Protein AF-A0A536EAY5-F1 (afdb_monomer_lite)

Foldseek 3Di:
DVVVVVVVPVVVVPPPDPPPDPPPPPPQPPPDQGQDKDWDWDQAQVFIKIWIWTADSVRDTDTDDIGTQRWHHFFAPPDDPDRTDTDPSHDDDD

Structure (mmCIF, N/CA/C/O backbone):
data_AF-A0A536EAY5-F1
#
_entry.id   AF-A0A536EAY5-F1
#
loop_
_atom_site.group_PDB
_atom_site.id
_atom_site.type_symbol
_atom_site.label_atom_id
_atom_site.label_alt_id
_atom_site.label_comp_id
_atom_site.label_asym_id
_atom_site.label_entity_id
_atom_site.label_seq_id
_atom_site.pdbx_PDB_ins_code
_atom_site.Cartn_x
_atom_site.Cartn_y
_atom_site.Cartn_z
_atom_site.occupancy
_atom_site.B_iso_or_equiv
_atom_site.auth_seq_id
_atom_site.auth_comp_id
_atom_site.auth_asym_id
_atom_site.auth_atom_id
_atom_site.pdbx_PDB_model_num
ATOM 1 N N . MET A 1 1 ? -40.839 -45.332 -26.382 1.00 50.22 1 MET A N 1
ATOM 2 C CA . MET A 1 1 ? -39.401 -45.471 -26.730 1.00 50.22 1 MET A CA 1
ATOM 3 C C . MET A 1 1 ? -38.710 -44.165 -27.152 1.00 50.22 1 MET A C 1
ATOM 5 O O . MET A 1 1 ? -37.567 -43.987 -26.773 1.00 50.22 1 MET A O 1
ATOM 9 N N . ARG A 1 2 ? -39.361 -43.204 -27.835 1.00 42.94 2 ARG A N 1
ATOM 10 C CA . ARG A 1 2 ? -38.760 -41.876 -28.150 1.00 42.94 2 ARG A CA 1
ATOM 11 C C . ARG A 1 2 ? -38.731 -40.861 -26.992 1.00 42.94 2 ARG A C 1
ATOM 13 O O . ARG A 1 2 ? -38.028 -39.864 -27.084 1.00 42.94 2 ARG A O 1
ATOM 20 N N . TYR A 1 3 ? -39.454 -41.123 -25.902 1.00 41.94 3 TYR A N 1
ATOM 21 C CA . TYR A 1 3 ? -39.478 -40.265 -24.707 1.00 41.94 3 TYR A CA 1
ATOM 22 C C . TYR A 1 3 ? -38.342 -40.548 -23.710 1.00 41.94 3 TYR A C 1
ATOM 24 O O . TYR A 1 3 ? -38.036 -39.695 -22.889 1.00 41.94 3 TYR A O 1
ATOM 32 N N . LEU A 1 4 ? -37.677 -41.706 -23.813 1.00 48.69 4 LEU A N 1
ATOM 33 C CA . LEU A 1 4 ? -36.606 -42.113 -22.892 1.00 48.69 4 LEU A CA 1
ATOM 34 C C . LEU A 1 4 ? -35.224 -41.559 -23.284 1.00 48.69 4 LEU A C 1
ATOM 36 O O . LEU A 1 4 ? -34.337 -41.514 -22.448 1.00 48.69 4 LEU A O 1
ATOM 40 N N . ILE A 1 5 ? -35.052 -41.085 -24.525 1.00 50.94 5 ILE A N 1
ATOM 41 C CA . ILE A 1 5 ? -33.790 -40.490 -25.012 1.00 50.94 5 ILE A CA 1
ATOM 42 C C . ILE A 1 5 ? -33.733 -38.976 -24.731 1.00 50.94 5 ILE A C 1
ATOM 44 O O . ILE A 1 5 ? -32.657 -38.398 -24.631 1.00 50.94 5 ILE A O 1
ATOM 48 N N . ARG A 1 6 ? -34.885 -38.313 -24.550 1.00 42.19 6 ARG A N 1
ATOM 49 C CA . ARG A 1 6 ? -34.938 -36.878 -24.204 1.00 42.19 6 ARG A CA 1
ATOM 50 C C . ARG A 1 6 ? -34.779 -36.611 -22.707 1.00 42.19 6 ARG A C 1
ATOM 52 O O . ARG A 1 6 ? -34.455 -35.492 -22.329 1.00 42.19 6 ARG A O 1
ATOM 59 N N . LEU A 1 7 ? -34.974 -37.632 -21.871 1.00 43.03 7 LEU A N 1
ATOM 60 C CA . LEU A 1 7 ? -34.808 -37.524 -20.422 1.00 43.03 7 LEU A CA 1
ATOM 61 C C . LEU A 1 7 ? -33.324 -37.499 -20.009 1.00 43.03 7 LEU A C 1
ATOM 63 O O . LEU A 1 7 ? -32.980 -36.905 -18.994 1.00 43.03 7 LEU A O 1
ATOM 67 N N . SER A 1 8 ? -32.436 -38.069 -20.831 1.00 43.41 8 SER A N 1
ATOM 68 C CA . SER A 1 8 ? -30.985 -38.106 -20.590 1.00 43.41 8 SER A CA 1
ATOM 69 C C . SER A 1 8 ? -30.280 -36.769 -20.846 1.00 43.41 8 SER A C 1
ATOM 71 O O . SER A 1 8 ? -29.140 -36.597 -20.433 1.00 43.41 8 SER A O 1
ATOM 73 N N . ALA A 1 9 ? -30.934 -35.825 -21.531 1.00 44.06 9 ALA A N 1
ATOM 74 C CA . ALA A 1 9 ? -30.322 -34.557 -21.934 1.00 44.06 9 ALA A CA 1
ATOM 75 C C . ALA A 1 9 ? -30.634 -33.382 -20.991 1.00 44.06 9 ALA A C 1
ATOM 77 O O . ALA A 1 9 ? -29.994 -32.344 -21.100 1.00 44.06 9 ALA A O 1
ATOM 78 N N . VAL A 1 10 ? -31.584 -33.521 -20.058 1.00 45.12 10 VAL A N 1
ATOM 79 C CA . VAL A 1 10 ? -31.964 -32.409 -19.158 1.00 45.12 10 VAL A CA 1
ATOM 80 C C . VAL A 1 10 ? -31.345 -32.551 -17.763 1.00 45.12 10 VAL A C 1
ATOM 82 O O . VAL A 1 10 ? -31.091 -31.550 -17.102 1.00 45.12 10 VAL A O 1
ATOM 85 N N . VAL A 1 11 ? -30.968 -33.764 -17.343 1.00 45.75 11 VAL A N 1
ATOM 86 C CA . VAL A 1 11 ? -30.191 -33.962 -16.101 1.00 45.75 11 VAL A CA 1
ATOM 87 C C . VAL A 1 11 ? -28.750 -33.434 -16.241 1.00 45.75 11 VAL A C 1
ATOM 89 O O . VAL A 1 11 ? -28.123 -33.076 -15.251 1.00 45.75 11 VAL A O 1
ATOM 92 N N . ALA A 1 12 ? -28.251 -33.268 -17.470 1.00 44.62 12 ALA A N 1
ATOM 93 C CA . ALA A 1 12 ? -26.946 -32.666 -17.752 1.00 44.62 12 ALA A CA 1
ATOM 94 C C . ALA A 1 12 ? -26.948 -31.119 -17.785 1.00 44.62 12 ALA A C 1
ATOM 96 O O . ALA A 1 12 ? -25.922 -30.525 -18.097 1.00 44.62 12 ALA A O 1
ATOM 97 N N . ALA A 1 13 ? -28.070 -30.460 -17.467 1.00 44.69 13 ALA A N 1
ATOM 98 C CA . ALA A 1 13 ? -28.165 -28.995 -17.396 1.00 44.69 13 ALA A CA 1
ATOM 99 C C . ALA A 1 13 ? -28.151 -28.442 -15.953 1.00 44.69 13 ALA A C 1
ATOM 101 O O . ALA A 1 13 ? -28.229 -27.235 -15.754 1.00 44.69 13 ALA A O 1
ATOM 102 N N . MET A 1 14 ? -28.032 -29.310 -14.941 1.00 48.03 14 MET A N 1
ATOM 103 C CA . MET A 1 14 ? -28.106 -28.946 -13.515 1.00 48.03 14 MET A CA 1
ATOM 104 C C . MET A 1 14 ? -26.739 -28.887 -12.808 1.00 48.03 14 MET A C 1
ATOM 106 O O . MET A 1 14 ? -26.688 -28.883 -11.582 1.00 48.03 14 MET A O 1
ATOM 110 N N . ALA A 1 15 ? -25.629 -28.855 -13.553 1.00 47.94 15 ALA A N 1
ATOM 111 C CA . ALA A 1 15 ? -24.275 -28.880 -12.979 1.00 47.94 15 ALA A CA 1
ATOM 112 C C . ALA A 1 15 ? -23.428 -27.627 -13.270 1.00 47.94 15 ALA A C 1
ATOM 114 O O . ALA A 1 15 ? -22.301 -27.526 -12.796 1.00 47.94 15 ALA A O 1
ATOM 115 N N . THR A 1 16 ? -23.944 -26.648 -14.014 1.00 49.38 16 THR A N 1
ATOM 116 C CA . THR A 1 16 ? -23.171 -25.473 -14.448 1.00 49.38 16 THR A CA 1
ATOM 117 C C . THR A 1 16 ? -23.872 -24.177 -14.069 1.00 49.38 16 THR A C 1
ATOM 119 O O . THR A 1 16 ? -24.514 -23.565 -14.912 1.00 49.38 16 THR A O 1
ATOM 122 N N . ALA A 1 17 ? -23.776 -23.790 -12.797 1.00 46.03 17 ALA A N 1
ATOM 123 C CA . ALA A 1 17 ? -23.696 -22.391 -12.342 1.00 46.03 17 ALA A CA 1
ATOM 124 C C . ALA A 1 17 ? -23.748 -22.323 -10.806 1.00 46.03 17 ALA A C 1
ATOM 126 O O . ALA A 1 17 ? -24.494 -21.543 -10.226 1.00 46.03 17 ALA A O 1
ATOM 127 N N . LEU A 1 18 ? -22.925 -23.126 -10.128 1.00 45.12 18 LEU A N 1
ATOM 128 C CA . LEU A 1 18 ? -22.574 -22.874 -8.726 1.00 45.12 18 LEU A CA 1
ATOM 129 C C . LEU A 1 18 ? -21.351 -21.931 -8.625 1.00 45.12 18 LEU A C 1
ATOM 131 O O . LEU A 1 18 ? -20.572 -22.018 -7.688 1.00 45.12 18 LEU A O 1
ATOM 135 N N . LEU A 1 19 ? -21.158 -21.060 -9.625 1.00 46.94 19 LEU A N 1
ATOM 136 C CA . LEU A 1 19 ? -20.011 -20.148 -9.769 1.00 46.94 19 LEU A CA 1
ATOM 137 C C . LEU A 1 19 ? -20.402 -18.676 -9.548 1.00 46.94 19 LEU A C 1
ATOM 139 O O . LEU A 1 19 ? -19.773 -17.768 -10.079 1.00 46.94 19 LEU A O 1
ATOM 143 N N . GLY A 1 20 ? -21.458 -18.424 -8.778 1.00 41.25 20 GLY A N 1
ATOM 144 C CA . GLY A 1 20 ? -21.685 -17.114 -8.179 1.00 41.25 20 GLY A CA 1
ATOM 145 C C . GLY A 1 20 ? -21.042 -17.129 -6.805 1.00 41.25 20 GLY A C 1
ATOM 146 O O . GLY A 1 20 ? -21.669 -17.604 -5.862 1.00 41.25 20 GLY A O 1
ATOM 147 N N . ALA A 1 21 ? -19.782 -16.698 -6.715 1.00 47.50 21 ALA A N 1
ATOM 148 C CA . ALA A 1 21 ? -19.069 -16.534 -5.454 1.00 47.50 21 ALA A CA 1
ATOM 149 C C . ALA A 1 21 ? -19.990 -15.893 -4.402 1.00 47.50 21 ALA A C 1
ATOM 151 O O . ALA A 1 21 ? -20.723 -14.956 -4.746 1.00 47.50 21 ALA A O 1
ATOM 152 N N . PRO A 1 22 ? -19.965 -16.324 -3.127 1.00 43.94 22 PRO A N 1
ATOM 153 C CA . PRO A 1 22 ? -20.473 -15.449 -2.096 1.00 43.94 22 PRO A CA 1
ATOM 154 C C . PRO A 1 22 ? -19.595 -14.201 -2.176 1.00 43.94 22 PRO A C 1
ATOM 156 O O . PRO A 1 22 ? -18.414 -14.236 -1.832 1.00 43.94 22 PRO A O 1
ATOM 159 N N . ALA A 1 23 ? -20.151 -13.096 -2.673 1.00 51.47 23 ALA A N 1
ATOM 160 C CA . ALA A 1 23 ? -19.695 -11.797 -2.233 1.00 51.47 23 ALA A CA 1
ATOM 161 C C . ALA A 1 23 ? -19.838 -11.867 -0.715 1.00 51.47 23 ALA A C 1
ATOM 163 O O . ALA A 1 23 ? -20.950 -11.809 -0.190 1.00 51.47 23 ALA A O 1
ATOM 164 N N . VAL A 1 24 ? -18.734 -12.159 -0.025 1.00 49.19 24 VAL A N 1
ATOM 165 C CA . VAL A 1 24 ? -18.653 -12.027 1.419 1.00 49.19 24 VAL A CA 1
ATOM 166 C C . VAL A 1 24 ? -18.963 -10.561 1.639 1.00 49.19 24 VAL A C 1
ATOM 168 O O . VAL A 1 24 ? -18.130 -9.695 1.380 1.00 49.19 24 VAL A O 1
ATOM 171 N N . LEU A 1 25 ? -20.217 -10.280 1.983 1.00 47.59 25 LEU A N 1
ATOM 172 C CA . LEU A 1 25 ? -20.623 -8.981 2.463 1.00 47.59 25 LEU A CA 1
ATOM 173 C C . LEU A 1 25 ? -19.758 -8.768 3.699 1.00 47.59 25 LEU A C 1
ATOM 175 O O . LEU A 1 25 ? -19.976 -9.396 4.737 1.00 47.59 25 LEU A O 1
ATOM 179 N N . ALA A 1 26 ? -18.706 -7.968 3.550 1.00 49.72 26 ALA A N 1
ATOM 180 C CA . ALA A 1 26 ? -18.017 -7.397 4.681 1.00 49.72 26 ALA A CA 1
ATOM 181 C C . ALA A 1 26 ? -19.070 -6.535 5.375 1.00 49.72 26 ALA A C 1
ATOM 183 O O . ALA A 1 26 ? -19.362 -5.426 4.936 1.00 49.72 26 ALA A O 1
ATOM 184 N N . ASN A 1 27 ? -19.730 -7.105 6.382 1.00 48.78 27 ASN A N 1
ATOM 185 C CA . ASN A 1 27 ? -20.591 -6.347 7.267 1.00 48.78 27 ASN A CA 1
ATOM 186 C C . ASN A 1 27 ? -19.649 -5.396 8.004 1.00 48.78 27 ASN A C 1
ATOM 188 O O . ASN A 1 27 ? -18.928 -5.816 8.908 1.00 48.78 27 ASN A O 1
ATOM 192 N N . ALA A 1 28 ? -19.575 -4.148 7.544 1.00 52.19 28 ALA A N 1
ATOM 193 C CA . ALA A 1 28 ? -19.052 -3.083 8.369 1.00 52.19 28 ALA A CA 1
ATOM 194 C C . ALA A 1 28 ? -20.050 -2.957 9.519 1.00 52.19 28 ALA A C 1
ATOM 196 O O . ALA A 1 28 ? -21.202 -2.595 9.303 1.00 52.19 28 ALA A O 1
ATOM 197 N N . ASP A 1 29 ? -19.639 -3.378 10.709 1.00 51.91 29 ASP A N 1
ATOM 198 C CA . ASP A 1 29 ? -20.387 -3.098 11.921 1.00 51.91 29 ASP A CA 1
ATOM 199 C C . ASP A 1 29 ? -20.429 -1.573 12.060 1.00 51.91 29 ASP A C 1
ATOM 201 O O . ASP A 1 29 ? -19.417 -0.937 12.357 1.00 51.91 29 ASP A O 1
ATOM 205 N N . GLU A 1 30 ? -21.578 -0.966 11.765 1.00 56.25 30 GLU A N 1
ATOM 206 C CA . GLU A 1 30 ? -21.868 0.438 12.065 1.00 56.25 30 GLU A CA 1
ATOM 207 C C . GLU A 1 30 ? -22.131 0.567 13.573 1.00 56.25 30 GLU A C 1
ATOM 209 O O . GLU A 1 30 ? -23.197 0.979 14.029 1.00 56.25 30 GLU A O 1
ATOM 214 N N . GLY A 1 31 ? -21.139 0.146 14.358 1.00 50.28 31 GLY A N 1
ATOM 215 C CA . GLY A 1 31 ? -21.045 0.395 15.782 1.00 50.28 31 GLY A CA 1
ATOM 216 C C . GLY A 1 31 ? -20.663 1.854 16.019 1.00 50.28 31 GLY A C 1
ATOM 217 O O . GLY A 1 31 ? -19.820 2.416 15.317 1.00 50.28 31 GLY A O 1
ATOM 218 N N . ASP A 1 32 ? -21.325 2.458 17.001 1.00 55.75 32 ASP A N 1
ATOM 219 C CA . ASP A 1 32 ? -21.095 3.798 17.545 1.00 55.75 32 ASP A CA 1
ATOM 220 C C . ASP A 1 32 ? -19.595 4.178 17.526 1.00 55.75 32 ASP A C 1
ATOM 222 O O . ASP A 1 32 ? -18.785 3.563 18.212 1.00 55.75 32 ASP A O 1
ATOM 226 N N . GLY A 1 33 ? -19.198 5.132 16.672 1.00 55.12 33 GLY A N 1
ATOM 227 C CA . GLY A 1 33 ? -17.813 5.634 16.592 1.00 55.12 33 GLY A CA 1
ATOM 228 C C . GLY A 1 33 ? -16.816 4.864 15.706 1.00 55.12 33 GLY A C 1
ATOM 229 O O . GLY A 1 33 ? -15.652 5.249 15.670 1.00 55.12 33 GLY A O 1
ATOM 230 N N . GLY A 1 34 ? -17.259 3.839 14.967 1.00 55.41 34 GLY A N 1
ATOM 231 C CA . GLY A 1 34 ? -16.657 3.304 13.735 1.00 55.41 34 GLY A CA 1
ATOM 232 C C . GLY A 1 34 ? -15.147 3.029 13.736 1.00 55.41 34 GLY A C 1
ATOM 233 O O . GLY A 1 34 ? -14.360 3.836 13.250 1.00 55.41 34 GLY A O 1
ATOM 234 N N . HIS A 1 35 ? -14.730 1.831 14.146 1.00 66.19 35 HIS A N 1
ATOM 235 C CA . HIS A 1 35 ? -13.390 1.318 13.842 1.00 66.19 35 HIS A CA 1
ATOM 236 C C . HIS A 1 35 ? -13.170 1.259 12.316 1.00 66.19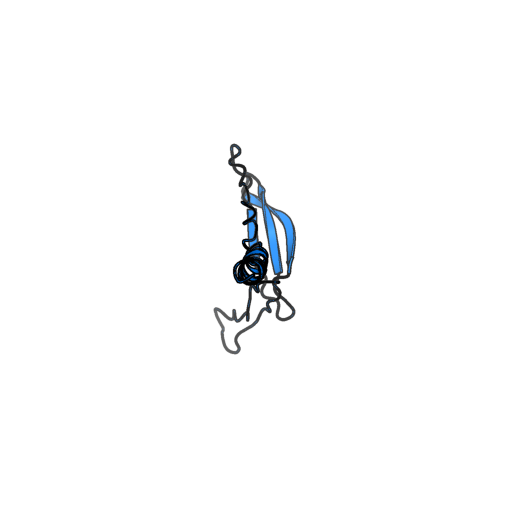 35 HIS A C 1
ATOM 238 O O . HIS A 1 35 ? -13.573 0.306 11.648 1.00 66.19 35 HIS A O 1
ATOM 244 N N . HIS A 1 36 ? -12.545 2.286 11.737 1.00 82.75 36 HIS A N 1
ATOM 245 C CA . HIS A 1 36 ? -12.303 2.359 10.297 1.00 82.75 36 HIS A CA 1
ATOM 246 C C . HIS A 1 36 ? -11.071 1.536 9.910 1.00 82.75 36 HIS A C 1
ATOM 248 O O . HIS A 1 36 ? -10.005 1.675 10.506 1.00 82.75 36 HIS A O 1
ATOM 254 N N . ALA A 1 37 ? -11.183 0.694 8.885 1.00 90.75 37 ALA A N 1
ATOM 255 C CA . ALA A 1 37 ? -10.022 0.025 8.309 1.00 90.75 37 ALA A CA 1
ATOM 256 C C . ALA A 1 37 ? -9.336 0.930 7.272 1.00 90.75 37 ALA A C 1
ATOM 258 O O . ALA A 1 37 ? -9.994 1.522 6.417 1.00 90.75 37 ALA A O 1
ATOM 259 N N . VAL A 1 38 ? -8.007 1.000 7.318 1.00 94.44 38 VAL A N 1
ATOM 260 C CA . VAL A 1 38 ? -7.168 1.683 6.327 1.00 94.44 38 VAL A CA 1
ATOM 261 C C . VAL A 1 38 ? -6.331 0.647 5.592 1.00 94.44 38 VAL A C 1
ATOM 263 O O . VAL A 1 38 ? -5.641 -0.164 6.207 1.00 94.44 38 VAL A O 1
ATOM 266 N N . PHE A 1 39 ? -6.373 0.701 4.264 1.00 95.94 39 PHE A N 1
ATOM 267 C CA . PHE A 1 39 ? -5.648 -0.203 3.379 1.00 95.94 39 PHE A CA 1
ATOM 268 C C . PHE A 1 39 ? -4.580 0.590 2.627 1.00 95.94 39 PHE A C 1
ATOM 270 O O . PHE A 1 39 ? -4.899 1.544 1.918 1.00 95.94 39 PHE A O 1
ATOM 277 N N . VAL A 1 40 ? -3.314 0.207 2.783 1.00 96.25 40 VAL A N 1
ATOM 278 C CA . VAL A 1 40 ? -2.171 0.871 2.146 1.00 96.25 40 VAL A CA 1
ATOM 279 C C . VAL A 1 40 ? -1.471 -0.114 1.228 1.00 96.25 40 VAL A C 1
ATOM 281 O O . VAL A 1 40 ? -0.995 -1.157 1.667 1.00 96.25 40 VAL A O 1
ATOM 284 N N . GLN A 1 41 ? -1.383 0.228 -0.052 1.00 96.19 41 GLN A N 1
ATOM 285 C CA . GLN A 1 41 ? -0.672 -0.578 -1.031 1.00 96.19 41 GLN A CA 1
ATOM 286 C C . GLN A 1 41 ? 0.806 -0.188 -1.100 1.00 96.19 41 GLN A C 1
ATOM 288 O O . GLN A 1 41 ? 1.139 0.992 -1.214 1.00 96.19 41 GLN A O 1
ATOM 293 N N . THR A 1 42 ? 1.695 -1.179 -1.055 1.00 95.50 42 THR A N 1
ATOM 294 C CA . THR A 1 42 ? 3.132 -0.962 -1.250 1.00 95.50 42 THR A CA 1
ATOM 295 C C . THR A 1 42 ? 3.481 -0.797 -2.732 1.00 95.50 42 THR A C 1
ATOM 297 O O . THR A 1 42 ? 2.715 -1.175 -3.618 1.00 95.50 42 THR A O 1
ATOM 300 N N . ASN A 1 43 ? 4.659 -0.225 -2.992 1.00 95.00 43 ASN A N 1
ATOM 301 C CA . ASN A 1 43 ? 5.290 -0.170 -4.310 1.00 95.00 43 ASN A CA 1
ATOM 302 C C . ASN A 1 43 ? 6.661 -0.865 -4.241 1.00 95.00 43 ASN A C 1
ATOM 304 O O . ASN A 1 43 ? 7.698 -0.203 -4.184 1.00 95.00 43 ASN A O 1
ATOM 308 N N . ASP A 1 44 ? 6.663 -2.195 -4.182 1.00 94.50 44 ASP A N 1
ATOM 309 C CA . ASP A 1 44 ? 7.872 -3.021 -4.111 1.00 94.50 44 ASP A CA 1
ATOM 310 C C . ASP A 1 44 ? 8.101 -3.743 -5.453 1.00 94.50 44 ASP A C 1
ATOM 312 O O . ASP A 1 44 ? 7.267 -4.564 -5.849 1.00 94.50 44 ASP A O 1
ATOM 316 N N . PRO A 1 45 ? 9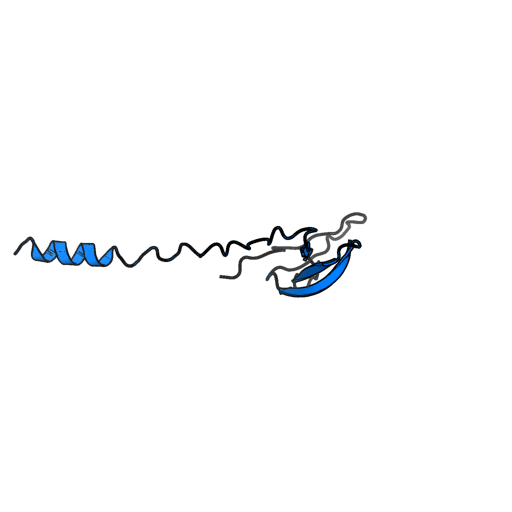.226 -3.496 -6.156 1.00 93.81 45 PRO A N 1
ATOM 317 C CA . PRO A 1 45 ? 9.567 -4.185 -7.405 1.00 93.81 45 PRO A CA 1
ATOM 318 C C . PRO A 1 45 ? 9.531 -5.719 -7.337 1.00 93.81 45 PRO A C 1
ATOM 320 O O . PRO A 1 45 ? 9.354 -6.374 -8.369 1.00 93.81 45 PRO A O 1
ATOM 323 N N . ASN A 1 46 ? 9.693 -6.301 -6.147 1.00 94.94 46 ASN A N 1
ATOM 324 C CA . ASN A 1 46 ? 9.657 -7.746 -5.937 1.00 94.94 46 ASN A CA 1
ATOM 325 C C . ASN A 1 46 ? 8.246 -8.290 -5.669 1.00 94.94 46 ASN A C 1
ATOM 327 O O . ASN A 1 46 ? 8.028 -9.489 -5.837 1.00 94.94 46 ASN A O 1
ATOM 331 N N . GLY A 1 47 ? 7.286 -7.437 -5.307 1.00 95.31 47 GLY A N 1
ATOM 332 C CA . GLY A 1 47 ? 5.900 -7.835 -5.076 1.00 95.31 47 GLY A CA 1
ATOM 333 C C . GLY A 1 47 ? 5.132 -6.847 -4.200 1.00 95.31 47 GLY A C 1
ATOM 334 O O . GLY A 1 47 ? 5.489 -6.621 -3.047 1.00 95.31 47 GLY A O 1
ATOM 335 N N . ASN A 1 48 ? 4.033 -6.298 -4.716 1.00 96.06 48 ASN A N 1
ATOM 336 C CA . ASN A 1 48 ? 3.174 -5.402 -3.950 1.00 96.06 48 ASN A CA 1
ATOM 337 C C . ASN A 1 48 ? 2.334 -6.177 -2.934 1.00 96.06 48 ASN A C 1
ATOM 339 O O . ASN A 1 48 ? 1.895 -7.307 -3.172 1.00 96.06 48 ASN A O 1
ATOM 343 N N . SER A 1 49 ? 2.054 -5.526 -1.815 1.00 96.94 49 SER A N 1
ATOM 344 C CA . SER A 1 49 ? 1.181 -6.026 -0.758 1.00 96.94 49 SER A CA 1
ATOM 345 C C . SER A 1 49 ? 0.218 -4.929 -0.305 1.00 96.94 49 SER A C 1
ATOM 347 O O . SER A 1 49 ? 0.504 -3.743 -0.475 1.00 96.94 49 SER A O 1
ATOM 349 N N . ILE A 1 50 ? -0.913 -5.319 0.281 1.00 97.25 50 ILE A N 1
ATOM 350 C CA . ILE A 1 50 ? -1.815 -4.427 1.013 1.00 97.25 50 ILE A CA 1
ATOM 351 C C . ILE A 1 50 ? -1.545 -4.595 2.505 1.00 97.25 50 ILE A C 1
ATOM 353 O O . ILE A 1 50 ? -1.806 -5.664 3.055 1.00 97.25 50 ILE A O 1
ATOM 357 N N . ALA A 1 51 ? -1.047 -3.547 3.157 1.00 97.50 51 ALA A N 1
ATOM 358 C CA . ALA A 1 51 ? -1.003 -3.450 4.609 1.00 97.50 51 ALA A CA 1
ATOM 359 C C . ALA A 1 51 ? -2.346 -2.913 5.121 1.00 97.50 51 ALA A C 1
ATOM 361 O O . ALA A 1 51 ? -2.830 -1.877 4.661 1.00 97.50 51 ALA A O 1
ATOM 362 N N . VAL A 1 52 ? -2.951 -3.629 6.062 1.00 96.88 52 VAL A N 1
ATOM 363 C CA . VAL A 1 52 ? -4.237 -3.298 6.677 1.00 96.88 52 VAL A CA 1
ATOM 364 C C . VAL A 1 52 ? -3.990 -2.773 8.077 1.00 96.88 52 VAL A C 1
ATOM 366 O O . VAL A 1 52 ? -3.245 -3.384 8.847 1.00 96.88 52 VAL A O 1
ATOM 369 N N . TYR A 1 53 ? -4.649 -1.672 8.405 1.00 95.25 53 TYR A N 1
ATOM 370 C CA . TYR A 1 53 ? -4.623 -1.062 9.722 1.00 95.25 53 TYR A CA 1
ATOM 371 C C . TYR A 1 53 ? -6.043 -0.851 10.226 1.00 95.25 53 TYR A C 1
ATOM 373 O O . TYR A 1 53 ? -6.920 -0.467 9.455 1.00 95.25 53 TYR A O 1
ATOM 381 N N . SER A 1 54 ? -6.255 -1.018 11.524 1.00 94.00 54 SER A N 1
ATOM 382 C CA . SER A 1 54 ? -7.420 -0.471 12.210 1.00 94.00 54 SER A CA 1
ATOM 383 C C . SER A 1 54 ? -7.104 0.945 12.678 1.00 94.00 54 SER A C 1
ATOM 385 O O . SER A 1 54 ? -6.069 1.181 13.308 1.00 94.00 54 SER A O 1
ATOM 387 N N . GLN A 1 55 ? -7.991 1.887 12.396 1.00 91.31 55 GLN A N 1
ATOM 388 C CA . GLN A 1 55 ? -7.920 3.238 12.924 1.00 91.31 55 GLN A CA 1
ATOM 389 C C . GLN A 1 55 ? -8.611 3.296 14.289 1.00 91.31 55 GLN A C 1
ATOM 391 O O . GLN A 1 55 ? -9.762 2.889 14.442 1.00 91.31 55 GLN A O 1
ATOM 396 N N . ASN A 1 56 ? -7.886 3.800 15.284 1.00 87.44 56 ASN A N 1
ATOM 397 C CA . ASN A 1 56 ? -8.427 4.112 16.602 1.00 87.44 56 ASN A CA 1
ATOM 398 C C . ASN A 1 56 ? -9.217 5.430 16.549 1.00 87.44 56 ASN A C 1
ATOM 400 O O . ASN A 1 56 ? -8.970 6.263 15.680 1.00 87.44 56 ASN A O 1
ATOM 404 N N . GLU A 1 57 ? -10.080 5.684 17.533 1.00 86.06 57 GLU A N 1
ATOM 405 C CA . GLU A 1 57 ? -10.882 6.921 17.622 1.00 86.06 57 GLU A CA 1
ATOM 406 C C . GLU A 1 57 ? -10.038 8.209 17.587 1.00 86.06 57 GLU A C 1
ATOM 408 O O . GLU A 1 57 ? -10.461 9.240 17.074 1.00 86.06 57 GLU A O 1
ATOM 413 N N . ASN A 1 58 ? -8.802 8.153 18.093 1.00 86.38 58 ASN A N 1
ATOM 414 C CA . ASN A 1 58 ? -7.854 9.272 18.061 1.00 86.38 58 ASN A CA 1
ATOM 415 C C . ASN A 1 58 ? -7.132 9.442 16.705 1.00 86.38 58 ASN A C 1
ATOM 417 O O . ASN A 1 58 ? -6.179 10.217 16.608 1.00 86.38 58 ASN A O 1
ATOM 421 N N . GLY A 1 59 ? -7.528 8.685 15.680 1.00 88.50 59 GLY A N 1
ATOM 422 C CA . GLY A 1 59 ? -6.967 8.710 14.331 1.00 88.50 59 GLY A CA 1
ATOM 423 C C . GLY A 1 59 ? -5.684 7.898 14.137 1.00 88.50 59 GLY A C 1
ATOM 424 O O . GLY A 1 59 ? -5.221 7.775 13.001 1.00 88.50 59 GLY A O 1
ATOM 425 N N . THR A 1 60 ? -5.102 7.328 15.197 1.00 92.56 60 THR A N 1
ATOM 426 C CA . THR A 1 60 ? -3.882 6.512 15.071 1.00 92.56 60 THR A CA 1
ATOM 427 C C . THR A 1 60 ? -4.167 5.174 14.393 1.00 92.56 60 THR A C 1
ATOM 429 O O . THR A 1 60 ? -5.237 4.595 14.566 1.00 92.56 60 THR A O 1
ATOM 432 N N . LEU A 1 61 ? -3.196 4.675 13.627 1.00 94.00 61 LEU A N 1
ATOM 433 C CA . LEU A 1 61 ? -3.307 3.419 12.889 1.00 94.00 61 LEU A CA 1
ATOM 434 C C . LEU A 1 61 ? -2.577 2.300 13.632 1.00 94.00 61 LEU A C 1
ATOM 436 O O . LEU A 1 61 ? -1.374 2.394 13.880 1.00 94.00 61 LEU A O 1
ATOM 440 N N . ALA A 1 62 ? -3.294 1.228 13.946 1.00 92.81 62 ALA A N 1
ATOM 441 C CA . ALA A 1 62 ? -2.730 -0.006 14.472 1.00 92.81 62 ALA A CA 1
ATOM 442 C C . ALA A 1 62 ? -2.668 -1.047 13.354 1.00 92.81 62 ALA A C 1
ATOM 444 O O . ALA A 1 62 ? -3.665 -1.313 12.691 1.00 92.81 62 ALA A O 1
ATOM 445 N N . TYR A 1 63 ? -1.486 -1.617 13.121 1.00 95.38 63 TYR A N 1
ATOM 446 C CA . TYR A 1 63 ? -1.308 -2.654 12.107 1.00 95.38 63 TYR A CA 1
ATOM 447 C C . TYR A 1 63 ? -2.159 -3.887 12.423 1.00 95.38 63 TYR A C 1
ATOM 449 O O . TYR A 1 63 ? -2.223 -4.328 13.570 1.00 95.38 63 TYR A O 1
ATOM 457 N N . THR A 1 64 ? -2.766 -4.462 11.390 1.00 95.81 64 THR A N 1
ATOM 458 C CA . THR A 1 64 ? -3.645 -5.627 11.504 1.00 95.81 64 THR A CA 1
ATOM 459 C C . THR A 1 64 ? -3.111 -6.809 10.703 1.00 95.81 64 THR A C 1
ATOM 461 O O . THR A 1 64 ? -2.941 -7.895 11.252 1.00 95.81 64 THR A O 1
ATOM 464 N N . ALA A 1 65 ? -2.852 -6.625 9.407 1.00 95.00 65 ALA A N 1
ATOM 465 C CA . ALA A 1 65 ? -2.476 -7.718 8.512 1.00 95.00 65 ALA A CA 1
ATOM 466 C C . ALA A 1 65 ? -1.774 -7.211 7.249 1.00 95.00 65 ALA A C 1
ATOM 468 O O . ALA A 1 65 ? -1.839 -6.029 6.923 1.00 95.00 65 ALA A O 1
ATOM 469 N N . THR A 1 66 ? -1.142 -8.127 6.514 1.00 97.19 66 THR A N 1
ATOM 470 C CA . THR A 1 66 ? -0.587 -7.868 5.183 1.00 97.19 66 THR A CA 1
ATOM 471 C C . THR A 1 66 ? -1.041 -8.960 4.231 1.00 97.19 66 THR A C 1
ATOM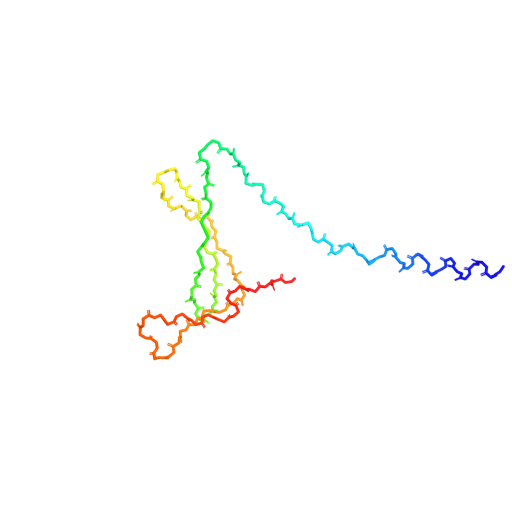 473 O O . THR A 1 66 ? -0.948 -10.140 4.567 1.00 97.19 66 THR A O 1
ATOM 476 N N . TYR A 1 67 ? -1.488 -8.567 3.041 1.00 96.00 67 TYR A N 1
ATOM 477 C CA . TYR A 1 67 ? -1.917 -9.492 1.995 1.00 96.00 67 TYR A CA 1
ATOM 478 C C . TYR A 1 67 ? -1.109 -9.262 0.715 1.00 96.00 67 TYR A C 1
ATOM 480 O O . TYR A 1 67 ? -1.036 -8.118 0.256 1.00 96.00 67 TYR A O 1
ATOM 488 N N . PRO A 1 68 ? -0.499 -10.304 0.121 1.00 96.00 68 PRO A N 1
ATOM 489 C CA . PRO A 1 68 ? 0.166 -10.167 -1.166 1.00 96.00 68 PRO A CA 1
ATOM 490 C C . PRO A 1 68 ? -0.869 -9.872 -2.253 1.00 96.00 68 PRO A C 1
ATOM 492 O O . PRO A 1 68 ? -1.980 -10.392 -2.232 1.00 96.00 68 PRO A O 1
ATOM 495 N N . THR A 1 69 ? -0.498 -9.040 -3.220 1.00 95.69 69 THR A N 1
ATOM 496 C CA . THR A 1 69 ? -1.399 -8.657 -4.322 1.00 95.69 69 THR A CA 1
ATOM 497 C C . THR A 1 69 ? -1.225 -9.496 -5.586 1.00 95.69 69 THR A C 1
ATOM 499 O O . THR A 1 69 ? -1.988 -9.331 -6.533 1.00 95.69 69 THR A O 1
ATOM 502 N N . GLY A 1 70 ? -0.151 -10.288 -5.666 1.00 94.50 70 GLY A N 1
ATOM 503 C CA . GLY A 1 70 ? 0.321 -10.911 -6.911 1.00 94.50 70 GLY A CA 1
ATOM 504 C C . GLY A 1 70 ? 0.934 -9.928 -7.924 1.00 94.50 70 GLY A C 1
ATOM 505 O O . GLY A 1 70 ? 1.573 -10.354 -8.886 1.00 94.50 70 GLY A O 1
ATOM 506 N N . GLY A 1 71 ? 0.783 -8.620 -7.703 1.00 94.25 71 GLY A N 1
ATOM 507 C CA . GLY A 1 71 ? 1.334 -7.552 -8.527 1.00 94.25 71 GLY A CA 1
ATOM 508 C C . GLY A 1 71 ? 2.767 -7.189 -8.169 1.00 94.25 71 GLY A C 1
ATOM 509 O O . GLY A 1 71 ? 3.270 -7.565 -7.111 1.00 94.25 71 GLY A O 1
ATOM 510 N N . LYS A 1 72 ? 3.425 -6.404 -9.027 1.00 95.50 72 LYS A N 1
ATOM 511 C CA . LYS A 1 72 ? 4.764 -5.859 -8.757 1.00 95.50 72 LYS A CA 1
ATOM 512 C C . LYS A 1 72 ? 4.742 -4.343 -8.742 1.00 95.50 72 LYS A C 1
ATOM 514 O O . LYS A 1 72 ? 4.062 -3.700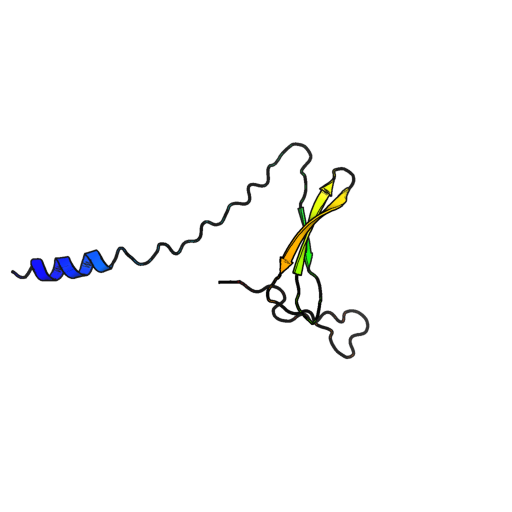 -9.543 1.00 95.50 72 LYS A O 1
ATOM 519 N N . GLY A 1 73 ? 5.541 -3.779 -7.855 1.00 94.88 73 GLY A N 1
ATOM 520 C CA . GLY A 1 73 ? 5.869 -2.370 -7.858 1.00 94.88 73 GLY A CA 1
ATOM 521 C C . GLY A 1 73 ? 6.767 -2.003 -9.030 1.00 94.88 73 GLY A C 1
ATOM 522 O O . GLY A 1 73 ? 7.255 -2.851 -9.782 1.00 94.88 73 GLY A O 1
ATOM 523 N N . GLY A 1 74 ? 6.996 -0.711 -9.191 1.00 93.69 74 GLY A N 1
ATOM 524 C CA . GLY A 1 74 ? 7.838 -0.198 -10.250 1.00 93.69 74 GLY A CA 1
ATOM 525 C C . GLY A 1 74 ? 8.205 1.259 -10.052 1.00 93.69 74 GLY A C 1
ATOM 526 O O . GLY A 1 74 ? 7.558 2.012 -9.316 1.00 93.69 74 GLY A O 1
ATOM 527 N N . ARG A 1 75 ? 9.273 1.645 -10.750 1.00 93.56 75 ARG A N 1
ATOM 528 C CA . ARG A 1 75 ? 9.758 3.017 -10.801 1.00 93.56 75 ARG A CA 1
ATOM 529 C C . ARG A 1 75 ? 10.009 3.436 -12.247 1.00 93.56 75 ARG A C 1
ATOM 531 O O . ARG A 1 75 ? 10.823 2.811 -12.923 1.00 93.56 75 ARG A O 1
ATOM 538 N N . ALA A 1 76 ? 9.353 4.497 -12.710 1.00 92.50 76 ALA A N 1
ATOM 539 C CA . ALA A 1 76 ? 9.597 5.063 -14.033 1.00 92.50 76 ALA A CA 1
ATOM 540 C C . ALA A 1 76 ? 10.981 5.732 -14.092 1.00 92.50 76 ALA A C 1
ATOM 542 O O . ALA A 1 76 ? 11.327 6.571 -13.254 1.00 92.50 76 ALA A O 1
ATOM 543 N N . ALA A 1 77 ? 11.781 5.376 -15.098 1.00 92.25 77 ALA A N 1
ATOM 544 C CA . ALA A 1 77 ? 13.067 6.020 -15.344 1.00 92.25 77 ALA A CA 1
ATOM 545 C C . ALA A 1 77 ? 12.862 7.470 -15.815 1.00 92.25 77 ALA A C 1
ATOM 547 O O . ALA A 1 77 ? 12.025 7.738 -16.671 1.00 92.25 77 ALA A O 1
ATOM 548 N N . GLY A 1 78 ? 13.634 8.410 -15.261 1.00 91.62 78 GLY A N 1
ATOM 549 C CA . GLY A 1 78 ? 13.579 9.829 -15.642 1.00 91.62 78 GLY A CA 1
ATOM 550 C C . GLY A 1 78 ? 12.428 10.635 -15.026 1.00 91.62 78 GLY A C 1
ATOM 551 O O . GLY A 1 78 ? 12.395 11.852 -15.187 1.00 91.62 78 GLY A O 1
ATOM 552 N N . ALA A 1 79 ? 11.522 10.004 -14.276 1.00 90.06 79 ALA A N 1
ATOM 553 C CA . ALA A 1 79 ? 10.470 10.705 -13.551 1.00 90.06 79 ALA A CA 1
ATOM 554 C C . ALA A 1 79 ? 10.999 11.250 -12.212 1.00 90.06 79 ALA A C 1
ATOM 556 O O . ALA A 1 79 ? 11.362 10.491 -11.309 1.00 90.06 79 ALA A O 1
ATOM 557 N N . ALA A 1 80 ? 11.075 12.578 -12.095 1.00 86.56 80 ALA A N 1
ATOM 558 C CA . ALA A 1 80 ? 11.615 13.247 -10.909 1.00 86.56 80 ALA A CA 1
ATOM 559 C C . ALA A 1 80 ? 10.575 13.465 -9.795 1.00 86.56 80 ALA A C 1
ATOM 561 O O . ALA A 1 80 ? 10.938 13.418 -8.625 1.00 86.56 80 ALA A O 1
ATOM 562 N N . VAL A 1 81 ? 9.307 13.709 -10.153 1.00 91.19 81 VAL A N 1
ATOM 563 C CA . VAL A 1 81 ? 8.247 14.100 -9.202 1.00 91.19 81 VAL A CA 1
ATOM 564 C C . VAL A 1 81 ? 7.368 12.914 -8.820 1.00 91.19 81 VAL A C 1
ATOM 566 O O . VAL A 1 81 ? 7.226 12.618 -7.640 1.00 91.19 81 VAL A O 1
ATOM 569 N N . ASP A 1 82 ? 6.827 12.209 -9.813 1.00 90.31 82 ASP A N 1
ATOM 570 C CA . ASP A 1 82 ? 6.023 11.008 -9.602 1.00 90.31 82 ASP A CA 1
ATOM 571 C C . ASP A 1 82 ? 6.611 9.853 -10.413 1.00 90.31 82 ASP A C 1
ATOM 573 O O . ASP A 1 82 ? 6.392 9.764 -11.624 1.00 90.31 82 ASP A O 1
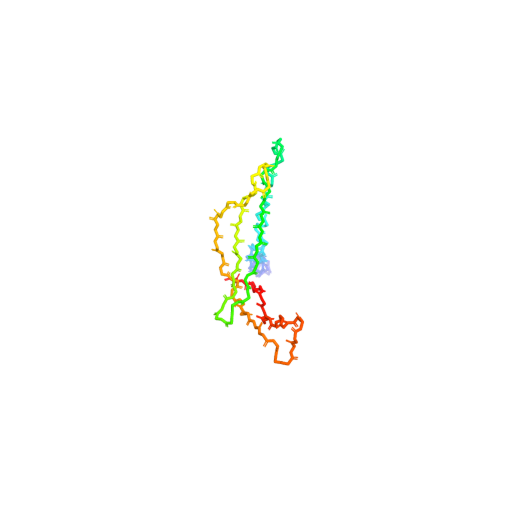ATOM 577 N N . PRO A 1 83 ? 7.425 8.999 -9.777 1.00 89.88 83 PRO A N 1
ATOM 578 C CA . PRO A 1 83 ? 8.020 7.872 -10.452 1.00 89.88 83 PRO A CA 1
ATOM 579 C C . PRO A 1 83 ? 7.205 6.582 -10.295 1.00 89.88 83 PRO A C 1
ATOM 581 O O . PRO A 1 83 ? 7.753 5.528 -10.613 1.00 89.88 83 PRO A O 1
ATOM 584 N N . LEU A 1 84 ? 5.964 6.606 -9.789 1.00 93.06 84 LEU A N 1
ATOM 585 C CA . LEU A 1 84 ? 5.177 5.385 -9.590 1.00 93.06 84 LEU A CA 1
ATOM 586 C C . LEU A 1 84 ? 4.916 4.678 -10.930 1.00 93.06 84 LEU A C 1
ATOM 588 O O . LEU A 1 84 ? 4.393 5.267 -11.872 1.00 93.06 84 LEU A O 1
ATOM 592 N N . ALA A 1 85 ? 5.291 3.399 -11.018 1.00 92.50 85 ALA A N 1
ATOM 593 C CA . ALA A 1 85 ? 5.141 2.605 -12.240 1.00 92.50 85 ALA A CA 1
ATOM 594 C C . ALA A 1 85 ? 4.843 1.122 -11.960 1.00 92.50 85 ALA A C 1
ATOM 596 O O . ALA A 1 85 ? 5.314 0.246 -12.689 1.00 92.50 85 ALA A O 1
ATOM 597 N N . SER A 1 86 ? 4.103 0.837 -10.881 1.00 89.38 86 SER A N 1
ATOM 598 C CA . SER A 1 86 ? 3.637 -0.517 -10.559 1.00 89.38 86 SER A CA 1
ATOM 599 C C . SER A 1 86 ? 2.926 -1.161 -11.746 1.00 89.38 86 SER A C 1
ATOM 601 O O . SER A 1 86 ? 2.126 -0.518 -12.425 1.00 89.38 86 SER A O 1
ATOM 603 N N . GLN A 1 87 ? 3.178 -2.448 -11.965 1.00 85.06 87 GLN A N 1
ATOM 604 C CA . GLN A 1 87 ? 2.561 -3.236 -13.028 1.00 85.06 87 GLN A CA 1
ATOM 605 C C . GLN A 1 87 ? 1.646 -4.285 -12.420 1.00 85.06 87 GLN A C 1
ATOM 607 O O . GLN A 1 87 ? 2.046 -5.007 -11.503 1.00 85.06 87 GLN A O 1
ATOM 612 N N . SER A 1 88 ? 0.417 -4.371 -12.937 1.00 90.56 88 SER A N 1
ATOM 613 C CA . SER A 1 88 ? -0.604 -5.289 -12.419 1.00 90.56 88 SER A CA 1
ATOM 614 C C . SER A 1 88 ? -0.730 -5.187 -10.893 1.00 90.56 88 SER A C 1
ATOM 616 O O . SER A 1 88 ? -0.731 -6.190 -10.200 1.00 90.56 88 SER A O 1
ATOM 618 N N . SER A 1 89 ? -0.743 -3.958 -10.362 1.00 88.19 89 SER A N 1
ATOM 619 C CA . SER A 1 89 ? -0.480 -3.666 -8.944 1.00 88.19 89 SER A CA 1
ATOM 620 C C . SER A 1 89 ? -1.381 -4.442 -7.971 1.00 88.19 89 SER A C 1
ATOM 622 O O . SER A 1 89 ? -0.942 -4.770 -6.874 1.00 88.19 89 SER A O 1
ATOM 624 N N . LEU A 1 90 ? -2.618 -4.741 -8.373 1.00 91.81 90 LEU A N 1
ATOM 625 C CA . LEU A 1 90 ? -3.532 -5.665 -7.709 1.00 91.81 90 LEU A CA 1
ATOM 626 C C . LEU A 1 90 ? -3.995 -6.695 -8.745 1.00 91.81 90 LEU A C 1
ATOM 628 O O . LEU A 1 90 ? -4.541 -6.307 -9.779 1.00 91.81 90 LEU A O 1
ATOM 632 N N . VAL A 1 91 ? -3.771 -7.981 -8.482 1.00 90.12 91 VAL A N 1
ATOM 633 C CA . VAL A 1 91 ? -4.186 -9.079 -9.362 1.00 90.12 91 VAL A CA 1
ATOM 634 C C . VAL A 1 91 ? -5.253 -9.907 -8.662 1.00 90.12 91 VAL A C 1
ATOM 636 O O . VAL A 1 91 ? -5.235 -10.070 -7.445 1.00 90.12 91 VAL A O 1
ATOM 639 N N . TYR A 1 92 ? -6.197 -10.422 -9.444 1.00 83.62 92 TYR A N 1
ATOM 640 C CA . TYR A 1 92 ? -7.135 -11.424 -8.965 1.00 83.62 92 TYR A CA 1
ATOM 641 C C . TYR A 1 92 ? -6.419 -12.773 -8.848 1.00 83.62 92 TYR A C 1
ATOM 643 O O . TYR A 1 92 ? -5.930 -13.295 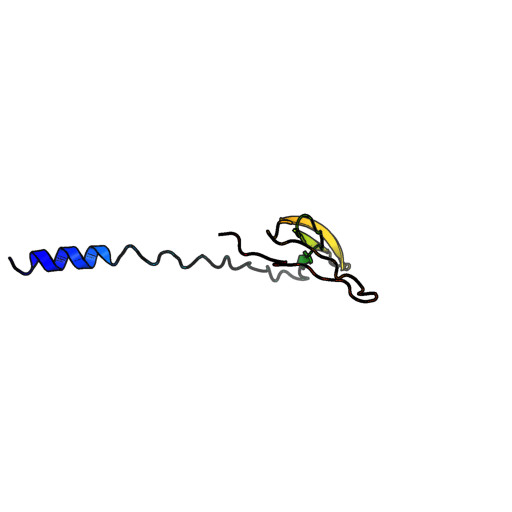-9.852 1.00 83.62 92 TYR A O 1
ATOM 651 N N . ASP A 1 93 ? -6.351 -13.312 -7.635 1.00 68.12 93 ASP A N 1
ATOM 652 C CA . ASP A 1 93 ? -5.939 -14.696 -7.414 1.00 68.12 93 ASP A CA 1
ATOM 653 C C . ASP A 1 93 ? -7.171 -15.601 -7.585 1.00 68.12 93 ASP A C 1
ATOM 655 O O . ASP A 1 93 ? -8.250 -15.262 -7.088 1.00 68.12 93 ASP A O 1
ATOM 659 N N . HIS A 1 94 ? -7.036 -16.672 -8.368 1.00 56.62 94 HIS A N 1
ATOM 660 C CA . HIS A 1 94 ? -8.140 -17.528 -8.827 1.00 56.62 94 HIS A CA 1
ATOM 661 C C . HIS A 1 94 ? -8.259 -18.818 -8.019 1.00 56.62 94 HIS A C 1
ATOM 663 O O . HIS A 1 94 ? -7.215 -19.361 -7.600 1.00 56.62 94 HIS A O 1
#

Sequence (94 aa):
MRYLIRLSAVVAAMATALLGAPAVLANADEGDGGHHAVFVQTNDPNGNSIAVYSQNENGTLAYTATYPTGGKGGRAAGAAVDPLASQSSLVYDH

Radius of gyration: 23.64 Å; chains: 1; bounding box: 53×60×46 Å

Secondary structure (DSSP, 8-state):
-TTTTTGGGTGGGSSS---------------TT---EEEEE---TT--EEEEEEEPTTSPEEEEEEEE-S-B--B-TT-SS--B--BS-S----

pLDDT: mean 75.56, std 21.8, range [41.25, 97.5]